Protein AF-A0A166HHZ4-F1 (afdb_monomer_lite)

Sequence (74 aa):
MRADEAIHLLGFPPNSRPSPSQVKEAYKKLVWETHPDRFPLPQKPQAECRFKLVSEAYTYLLSGVRQEGSATGY

Secondary structure (DSSP, 8-state):
--HHHHHHHTTPPTT----HHHHHHHHHHHHHHT-TTSS-GGGHHHHHHHHHHHHHHHHHHHHHHTTTS-----

Structure (mmCIF, N/CA/C/O backbone):
data_AF-A0A166HHZ4-F1
#
_entry.id   AF-A0A166HHZ4-F1
#
loop_
_atom_site.group_PDB
_atom_site.id
_atom_site.type_symbol
_atom_site.label_atom_id
_atom_site.label_alt_id
_atom_site.label_comp_id
_atom_site.label_asym_id
_atom_site.label_entity_id
_atom_site.label_seq_id
_atom_site.pdbx_PDB_ins_code
_atom_site.Cartn_x
_atom_site.Cartn_y
_atom_site.Cartn_z
_atom_site.occupancy
_atom_site.B_iso_or_equiv
_atom_site.auth_seq_id
_atom_site.auth_comp_id
_atom_site.auth_asym_id
_atom_site.auth_atom_id
_atom_site.pdbx_PDB_model_num
ATOM 1 N N . MET A 1 1 ? -1.767 -12.258 -5.187 1.00 67.75 1 MET A N 1
ATOM 2 C CA . MET A 1 1 ? -1.690 -10.885 -5.716 1.00 67.75 1 MET A CA 1
ATOM 3 C C . MET A 1 1 ? -0.811 -10.878 -6.958 1.00 67.75 1 MET A C 1
ATOM 5 O O . MET A 1 1 ? 0.298 -11.402 -6.892 1.00 67.75 1 MET A O 1
ATOM 9 N N . ARG A 1 2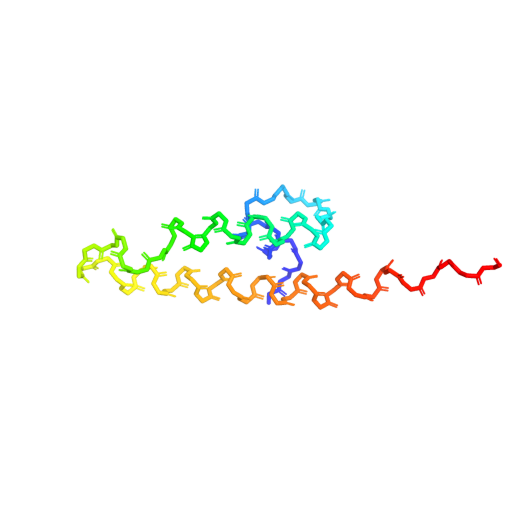 ? -1.306 -10.380 -8.098 1.00 79.12 2 ARG A N 1
ATOM 10 C CA . ARG A 1 2 ? -0.492 -10.167 -9.311 1.00 79.12 2 ARG A CA 1
ATOM 11 C C . ARG A 1 2 ? 0.144 -8.774 -9.308 1.00 79.12 2 ARG A C 1
ATOM 13 O O . ARG A 1 2 ? -0.384 -7.862 -8.678 1.00 79.12 2 ARG A O 1
ATOM 20 N N . ALA A 1 3 ? 1.229 -8.593 -10.067 1.00 77.88 3 ALA A N 1
ATOM 21 C CA . ALA A 1 3 ? 1.858 -7.279 -10.245 1.00 77.88 3 ALA A CA 1
ATOM 22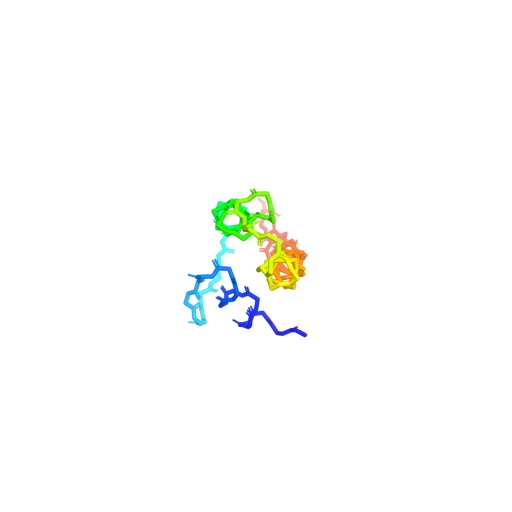 C C . ALA A 1 3 ? 0.867 -6.231 -10.765 1.00 77.88 3 ALA A C 1
ATOM 24 O O . ALA A 1 3 ? 0.855 -5.126 -10.239 1.00 77.88 3 ALA A O 1
ATOM 25 N N . ASP A 1 4 ? 0.004 -6.611 -11.715 1.00 82.62 4 ASP A N 1
ATOM 26 C CA . ASP A 1 4 ? -1.024 -5.735 -12.293 1.00 82.62 4 ASP A CA 1
ATOM 27 C C . ASP A 1 4 ? -2.068 -5.274 -11.255 1.00 82.62 4 ASP A C 1
ATOM 29 O O . ASP A 1 4 ? -2.440 -4.105 -11.189 1.00 82.62 4 ASP A O 1
ATOM 33 N N . GLU A 1 5 ? -2.457 -6.168 -10.343 1.00 86.31 5 GLU A N 1
ATOM 34 C CA . GLU A 1 5 ? -3.350 -5.817 -9.233 1.00 86.31 5 GLU A CA 1
ATOM 35 C C . GLU A 1 5 ? -2.658 -4.894 -8.225 1.00 86.31 5 GLU A C 1
ATOM 37 O O . GLU A 1 5 ? -3.269 -3.955 -7.722 1.00 86.31 5 GLU A O 1
ATOM 42 N N . ALA A 1 6 ? -1.375 -5.131 -7.939 1.00 87.44 6 ALA A N 1
ATOM 43 C CA . ALA A 1 6 ? -0.609 -4.314 -7.005 1.00 87.44 6 ALA A CA 1
ATOM 44 C C . ALA A 1 6 ? -0.357 -2.893 -7.541 1.00 87.44 6 ALA A C 1
ATOM 46 O O . ALA A 1 6 ? -0.530 -1.925 -6.800 1.00 87.44 6 ALA A O 1
ATOM 47 N N . ILE A 1 7 ? -0.007 -2.741 -8.826 1.00 86.88 7 ILE A N 1
ATOM 48 C CA . ILE A 1 7 ? 0.121 -1.418 -9.463 1.00 86.88 7 ILE A CA 1
ATOM 49 C C . ILE A 1 7 ? -1.229 -0.697 -9.482 1.00 86.88 7 ILE A C 1
ATOM 51 O O . ILE A 1 7 ? -1.285 0.472 -9.101 1.00 86.88 7 ILE A O 1
ATOM 55 N N . HIS A 1 8 ? -2.323 -1.395 -9.800 1.00 87.19 8 HIS A N 1
ATOM 56 C CA . HIS A 1 8 ? -3.662 -0.810 -9.777 1.00 87.19 8 HIS A CA 1
ATOM 57 C C . HIS A 1 8 ? -4.065 -0.343 -8.371 1.00 87.19 8 HIS A C 1
ATOM 59 O O . HIS A 1 8 ? -4.579 0.762 -8.207 1.00 87.19 8 HIS A O 1
ATOM 65 N N . LEU A 1 9 ? -3.759 -1.137 -7.340 1.00 87.56 9 LEU A N 1
ATOM 66 C CA . LEU A 1 9 ? -4.028 -0.792 -5.942 1.00 87.56 9 LEU A CA 1
ATOM 67 C C . LEU A 1 9 ? -3.256 0.434 -5.456 1.00 87.56 9 LEU A C 1
ATOM 69 O O . LEU A 1 9 ? -3.748 1.124 -4.574 1.00 87.56 9 LEU A O 1
ATOM 73 N N . LEU A 1 10 ? -2.083 0.719 -6.022 1.00 86.75 10 LEU A N 1
ATOM 74 C CA . LEU A 1 10 ? -1.317 1.941 -5.756 1.00 86.75 10 LEU A CA 1
ATOM 75 C C . LEU A 1 10 ? -1.739 3.127 -6.640 1.00 86.75 10 LEU A C 1
ATOM 77 O O . LEU A 1 10 ? -1.191 4.217 -6.494 1.00 86.75 10 LEU A O 1
ATOM 81 N N . GLY A 1 11 ? -2.719 2.942 -7.528 1.00 85.88 11 GLY A N 1
ATOM 82 C CA . GLY A 1 11 ? -3.218 3.984 -8.426 1.00 85.88 11 GLY A CA 1
ATOM 83 C C . GLY A 1 11 ? -2.423 4.132 -9.725 1.00 85.88 11 GLY A C 1
ATOM 84 O O . GLY A 1 11 ? -2.511 5.169 -10.379 1.00 85.88 11 GLY A O 1
ATOM 85 N N . PHE A 1 12 ? -1.641 3.123 -10.110 1.00 86.44 12 PHE A N 1
ATOM 86 C CA . PHE A 1 12 ? -0.941 3.097 -11.392 1.00 86.44 12 PHE A CA 1
ATOM 87 C C . PHE A 1 12 ? -1.782 2.426 -12.492 1.00 86.44 12 PHE A C 1
ATOM 89 O O . PHE A 1 12 ? -2.632 1.580 -12.200 1.00 86.44 12 PHE A O 1
ATOM 96 N N . PRO A 1 13 ? -1.539 2.765 -13.773 1.00 82.75 13 PRO A N 1
ATOM 97 C CA . PRO A 1 13 ? -2.202 2.109 -14.893 1.00 82.75 13 PRO A CA 1
ATOM 98 C C . PRO A 1 13 ? -1.839 0.619 -14.984 1.00 82.75 13 PRO A C 1
ATOM 100 O O . PRO A 1 13 ? -0.677 0.272 -14.739 1.00 82.75 13 PRO A O 1
ATOM 103 N N . PRO A 1 14 ? -2.769 -0.249 -15.426 1.00 71.88 14 PRO A N 1
ATOM 104 C CA . PRO A 1 14 ? -2.430 -1.621 -15.787 1.00 71.88 14 PRO A CA 1
ATOM 105 C C . PRO A 1 14 ? -1.384 -1.600 -16.911 1.00 71.88 14 PRO A C 1
ATOM 107 O O . PRO A 1 14 ? -1.445 -0.757 -17.811 1.00 71.88 14 PRO A O 1
ATOM 110 N N . ASN A 1 15 ? -0.402 -2.497 -16.847 1.00 71.12 15 ASN A N 1
ATOM 111 C CA . ASN A 1 15 ? 0.815 -2.519 -17.684 1.00 71.12 15 ASN A CA 1
ATOM 112 C C . ASN A 1 15 ? 1.878 -1.434 -17.421 1.00 71.12 15 ASN A C 1
ATOM 114 O O . ASN A 1 15 ? 2.903 -1.422 -18.107 1.00 71.12 15 ASN A O 1
ATOM 118 N N . SER A 1 16 ? 1.703 -0.538 -16.446 1.00 75.06 16 SER A N 1
ATOM 119 C CA . SER A 1 16 ? 2.801 0.351 -16.041 1.00 75.06 16 SER A CA 1
ATOM 120 C C . SER A 1 16 ? 3.748 -0.353 -15.076 1.00 75.06 16 SER A C 1
ATOM 122 O O . SER A 1 16 ? 3.318 -1.029 -14.146 1.00 75.06 16 SER A O 1
ATOM 124 N N . ARG A 1 17 ? 5.056 -0.159 -15.261 1.00 76.06 17 ARG A N 1
ATOM 125 C CA . ARG A 1 17 ? 6.083 -0.595 -14.306 1.00 76.06 17 ARG A CA 1
ATOM 126 C C . ARG A 1 17 ? 6.584 0.612 -13.516 1.00 76.06 17 ARG A C 1
ATOM 128 O O . ARG A 1 17 ? 7.504 1.288 -13.974 1.00 76.06 17 ARG A O 1
ATOM 135 N N . PRO A 1 18 ? 5.961 0.940 -12.372 1.00 80.62 18 PRO A N 1
ATOM 136 C CA . PRO A 1 18 ? 6.412 2.053 -11.559 1.00 80.62 18 PRO A CA 1
ATOM 137 C C . PRO A 1 18 ? 7.782 1.739 -10.954 1.00 80.62 18 PRO A C 1
ATOM 139 O O . PRO A 1 18 ? 8.035 0.649 -10.443 1.00 80.62 18 PRO A O 1
ATOM 142 N N . SER A 1 19 ? 8.666 2.727 -10.998 1.00 84.75 19 SER A N 1
ATOM 143 C CA . SER A 1 19 ? 9.962 2.678 -10.321 1.00 84.75 19 SER A CA 1
ATOM 144 C C . SER A 1 19 ? 9.775 2.635 -8.793 1.00 84.75 19 SER A C 1
ATOM 146 O O . SER A 1 19 ? 8.737 3.074 -8.285 1.00 84.75 19 SER A O 1
ATOM 148 N N . PRO A 1 20 ? 10.764 2.164 -8.012 1.00 83.69 20 PRO A N 1
ATOM 149 C CA . PRO A 1 20 ? 10.602 2.052 -6.561 1.00 83.69 20 PRO A CA 1
ATO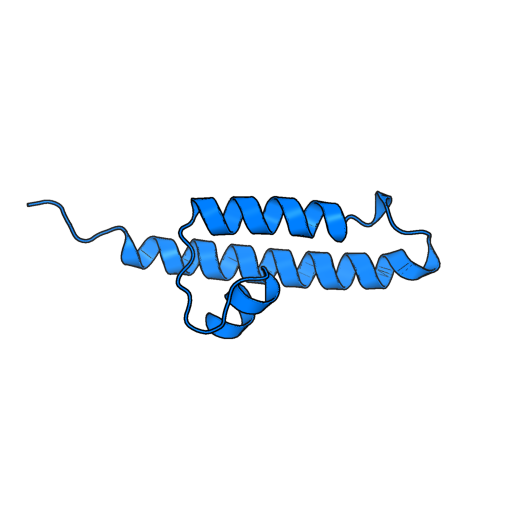M 150 C C . PRO A 1 20 ? 10.357 3.418 -5.894 1.00 83.69 20 PRO A C 1
ATOM 152 O O . PRO A 1 20 ? 9.639 3.499 -4.897 1.00 83.69 20 PRO A O 1
ATOM 155 N N . SER A 1 21 ? 10.878 4.502 -6.480 1.00 86.88 21 SER A N 1
ATOM 156 C CA . SER A 1 21 ? 10.574 5.879 -6.071 1.00 86.88 21 SER A CA 1
ATOM 157 C C . SER A 1 21 ? 9.094 6.218 -6.266 1.00 86.88 21 SER A C 1
ATOM 159 O O . SER A 1 21 ? 8.440 6.635 -5.313 1.00 86.88 21 SER A O 1
ATOM 161 N N . GLN A 1 22 ? 8.536 5.941 -7.450 1.00 88.44 22 GLN A N 1
ATOM 162 C CA . GLN A 1 22 ? 7.116 6.174 -7.732 1.00 88.44 22 GLN A CA 1
ATOM 163 C C . GLN A 1 22 ? 6.216 5.332 -6.827 1.00 88.44 22 GLN A C 1
ATOM 165 O O . GLN A 1 22 ? 5.258 5.854 -6.262 1.00 88.44 22 GLN A O 1
ATOM 170 N N . VAL A 1 23 ? 6.540 4.047 -6.640 1.00 88.00 23 VAL A N 1
ATOM 171 C CA . VAL A 1 23 ? 5.806 3.144 -5.739 1.00 88.00 23 VAL A CA 1
ATOM 172 C C . VAL A 1 23 ? 5.751 3.721 -4.322 1.00 88.00 23 VAL A C 1
ATOM 174 O O . VAL A 1 23 ? 4.688 3.735 -3.703 1.00 88.00 23 VAL A O 1
ATOM 177 N N . LYS A 1 24 ? 6.864 4.270 -3.822 1.00 88.62 24 LYS A N 1
ATOM 178 C CA . LYS A 1 24 ? 6.932 4.917 -2.505 1.00 88.62 24 LYS A CA 1
ATOM 179 C C . LYS A 1 24 ? 6.116 6.209 -2.432 1.00 88.62 24 LYS A C 1
ATOM 181 O O . LYS A 1 24 ? 5.465 6.457 -1.418 1.00 88.62 24 LYS A O 1
ATOM 186 N N . GLU A 1 25 ? 6.130 7.027 -3.479 1.00 90.56 25 GLU A N 1
ATOM 187 C CA . GLU A 1 25 ? 5.335 8.258 -3.548 1.00 90.56 25 GLU A CA 1
ATOM 188 C C . GLU A 1 25 ? 3.830 7.974 -3.581 1.00 90.56 25 GLU A C 1
ATOM 190 O O . GLU A 1 25 ? 3.071 8.577 -2.819 1.00 90.56 25 GLU A O 1
ATOM 195 N N . ALA A 1 26 ? 3.403 7.027 -4.417 1.00 90.06 26 ALA A N 1
ATOM 196 C CA . ALA A 1 26 ? 2.017 6.586 -4.505 1.00 90.06 26 ALA A CA 1
ATOM 197 C C . ALA A 1 26 ? 1.544 5.955 -3.191 1.00 90.06 26 ALA A C 1
ATOM 199 O O . ALA A 1 26 ? 0.497 6.334 -2.670 1.00 90.06 26 ALA A O 1
ATOM 200 N N . TYR A 1 27 ? 2.364 5.086 -2.590 1.00 89.56 27 TYR A N 1
ATOM 201 C CA . TYR A 1 27 ? 2.102 4.514 -1.269 1.00 89.56 27 TYR A CA 1
ATOM 202 C C . TYR A 1 27 ? 1.899 5.604 -0.220 1.00 89.56 27 TYR A C 1
ATOM 204 O O . TYR A 1 27 ? 0.923 5.573 0.521 1.00 89.56 27 TYR A O 1
ATOM 212 N N . LYS A 1 28 ? 2.776 6.614 -0.183 1.00 89.50 28 LYS A N 1
ATOM 213 C CA . LYS A 1 28 ? 2.673 7.711 0.783 1.00 89.50 28 LYS A CA 1
ATOM 214 C C . LYS A 1 28 ? 1.370 8.496 0.619 1.00 89.50 28 LYS A C 1
ATOM 216 O O . LYS A 1 28 ? 0.766 8.836 1.632 1.00 89.50 28 LYS A O 1
ATOM 221 N N . LYS A 1 29 ? 0.930 8.752 -0.621 1.00 88.69 29 LYS A N 1
ATOM 222 C CA . LYS A 1 29 ? -0.363 9.397 -0.909 1.00 88.69 29 LYS A CA 1
ATOM 223 C C . LYS A 1 29 ? -1.531 8.528 -0.442 1.00 88.69 29 LYS A C 1
ATOM 225 O O . LYS A 1 29 ? -2.328 8.994 0.366 1.00 88.69 29 LYS A O 1
ATOM 230 N N . LEU A 1 30 ? -1.573 7.258 -0.849 1.00 88.25 30 LEU A N 1
ATOM 231 C CA . LEU A 1 30 ? -2.664 6.354 -0.485 1.00 88.25 30 LEU A CA 1
ATOM 232 C C . LEU A 1 30 ? -2.741 6.094 1.013 1.00 88.25 30 LEU A C 1
ATOM 234 O O . LEU A 1 30 ? -3.839 6.079 1.556 1.00 88.25 30 LEU A O 1
ATOM 238 N N . VAL A 1 31 ? -1.613 5.906 1.698 1.00 86.06 31 VAL A N 1
ATOM 239 C CA . VAL A 1 31 ? -1.580 5.763 3.161 1.00 86.06 31 VAL A CA 1
ATOM 240 C C . VAL A 1 31 ? -2.173 6.990 3.825 1.00 86.06 31 VAL A C 1
ATOM 242 O O . VAL A 1 31 ? -2.948 6.849 4.761 1.00 86.06 31 VAL A O 1
ATOM 245 N N . TRP A 1 32 ? -1.846 8.185 3.333 1.00 86.38 32 TRP A N 1
ATOM 246 C CA . TRP A 1 32 ? -2.4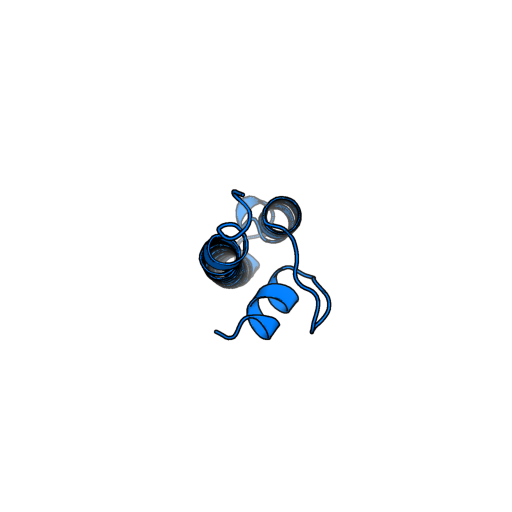35 9.417 3.843 1.00 86.38 32 TRP A CA 1
ATOM 247 C C . TRP A 1 32 ? -3.945 9.476 3.607 1.00 86.38 32 TRP A C 1
ATOM 249 O O . TRP A 1 32 ? -4.683 9.878 4.499 1.00 86.38 32 TRP A O 1
ATOM 259 N N . GLU A 1 33 ? -4.420 9.046 2.439 1.00 83.31 33 GLU A N 1
ATOM 260 C CA . GLU A 1 33 ? -5.849 9.020 2.105 1.00 83.31 33 GLU A CA 1
ATOM 261 C C . GLU A 1 33 ? -6.625 7.931 2.851 1.00 83.31 33 GLU A C 1
ATOM 263 O O . GLU A 1 33 ? -7.788 8.128 3.179 1.00 83.31 33 GLU A O 1
ATOM 268 N N . THR A 1 34 ? -5.982 6.802 3.147 1.00 81.94 34 THR A N 1
ATOM 269 C CA . THR A 1 34 ? -6.549 5.636 3.846 1.00 81.94 34 THR A CA 1
ATOM 270 C C . THR A 1 34 ? -6.208 5.612 5.337 1.00 81.94 34 THR A C 1
ATOM 272 O O . THR A 1 34 ? -6.504 4.631 6.016 1.00 81.94 34 THR A O 1
ATOM 275 N N . HIS A 1 35 ? -5.612 6.679 5.879 1.00 79.44 35 HIS A N 1
ATOM 276 C CA . HIS A 1 35 ? -5.146 6.687 7.262 1.00 79.44 35 HIS A CA 1
ATOM 277 C C . HIS A 1 35 ? -6.338 6.629 8.230 1.00 79.44 35 HIS A C 1
ATOM 279 O O . HIS A 1 35 ? -7.138 7.568 8.236 1.00 79.44 35 HIS A O 1
ATOM 285 N N . PRO A 1 36 ? -6.460 5.603 9.094 1.00 78.44 36 PRO A N 1
ATOM 286 C CA . PRO A 1 36 ? -7.637 5.396 9.947 1.00 78.44 36 PRO A CA 1
ATOM 287 C C . PRO A 1 36 ? -7.891 6.537 10.947 1.00 78.44 36 PRO A C 1
ATOM 289 O O . PRO A 1 36 ? -8.998 6.655 11.462 1.00 78.44 36 PRO A O 1
ATOM 292 N N . ASP A 1 37 ? -6.898 7.396 11.191 1.00 82.06 37 ASP A N 1
ATOM 293 C CA . ASP A 1 37 ? -7.022 8.612 12.012 1.00 82.06 37 ASP A CA 1
ATOM 294 C C . ASP A 1 37 ? -7.823 9.735 11.325 1.00 82.06 37 ASP A C 1
ATOM 296 O O . ASP A 1 37 ? -8.426 10.571 11.988 1.00 82.06 37 ASP A O 1
ATOM 300 N N . ARG A 1 38 ? -7.893 9.732 9.985 1.00 80.00 38 ARG A N 1
ATOM 301 C CA . ARG A 1 38 ? -8.740 10.658 9.211 1.00 80.00 38 ARG A CA 1
ATOM 302 C C . ARG A 1 38 ? -10.181 10.167 9.077 1.00 80.00 38 ARG A C 1
ATOM 304 O O . ARG A 1 38 ? -11.040 10.936 8.649 1.00 80.00 38 ARG A O 1
ATOM 311 N N . PHE A 1 39 ? -10.453 8.904 9.412 1.00 74.06 39 PHE A N 1
ATOM 312 C CA . PHE A 1 39 ? -11.779 8.312 9.274 1.00 74.06 39 PHE A CA 1
ATOM 313 C C . PHE A 1 39 ? -12.522 8.287 10.614 1.00 74.06 39 PHE A C 1
ATOM 315 O O . PHE A 1 39 ? -11.978 7.841 11.629 1.00 74.06 39 PHE A O 1
ATOM 322 N N . PRO A 1 40 ? -13.799 8.702 10.639 1.00 75.44 40 PRO A N 1
ATOM 323 C CA . PRO A 1 40 ? -14.635 8.530 11.819 1.00 75.44 40 PRO A CA 1
ATOM 324 C C . PRO A 1 40 ? -14.825 7.033 12.123 1.00 75.44 40 PRO A C 1
ATOM 326 O O . PRO A 1 40 ? -14.790 6.198 11.218 1.00 75.44 40 PRO A O 1
ATOM 329 N N . LEU A 1 41 ? -15.056 6.693 13.400 1.00 73.50 41 LEU A N 1
ATOM 330 C CA . LEU A 1 41 ? -15.184 5.320 13.933 1.00 73.50 41 LEU A CA 1
ATOM 331 C C . LEU A 1 41 ? -15.884 4.289 13.014 1.00 73.50 41 LEU A C 1
ATOM 333 O O . LEU A 1 41 ? -15.321 3.208 12.849 1.00 73.50 41 LEU A O 1
ATOM 337 N N . PRO A 1 42 ? -17.038 4.576 12.375 1.00 79.81 42 PRO A N 1
ATOM 338 C CA . PRO A 1 42 ? -17.700 3.604 11.496 1.00 79.81 42 PRO A CA 1
ATOM 339 C C . PRO A 1 42 ? -16.913 3.245 10.224 1.00 79.81 42 PRO A C 1
ATOM 341 O O . PRO A 1 42 ? -17.105 2.167 9.674 1.00 79.81 42 PRO A O 1
ATOM 344 N N . GLN A 1 43 ? -16.018 4.116 9.753 1.00 77.81 43 GLN A N 1
ATOM 345 C CA . GLN A 1 43 ? -15.229 3.915 8.530 1.00 77.81 43 GLN A CA 1
ATOM 346 C C . GLN A 1 43 ? -13.810 3.393 8.810 1.00 77.81 43 GLN A C 1
ATOM 348 O O . GLN A 1 43 ? -13.114 2.974 7.885 1.00 77.81 43 GLN A O 1
ATOM 353 N N . LYS A 1 44 ? -13.389 3.348 10.082 1.00 81.81 44 LYS A N 1
ATOM 354 C CA . LYS A 1 44 ? -12.094 2.787 10.499 1.00 81.81 44 LYS A CA 1
ATOM 355 C C . LYS A 1 44 ? -11.815 1.379 9.962 1.00 81.81 44 LYS A C 1
ATOM 357 O O . LYS A 1 44 ? -10.742 1.204 9.391 1.00 81.81 44 LYS A O 1
ATOM 362 N N . PRO A 1 45 ? -12.727 0.390 10.064 1.00 84.56 45 PRO A N 1
ATOM 363 C CA . PRO A 1 45 ? -12.449 -0.946 9.534 1.00 84.56 45 PRO A CA 1
ATOM 364 C C . PRO A 1 45 ? -12.269 -0.950 8.009 1.00 84.56 45 PRO A C 1
ATOM 366 O O . PRO A 1 45 ? -11.450 -1.700 7.483 1.00 84.56 45 PRO A O 1
ATOM 369 N N . GLN A 1 46 ? -12.970 -0.072 7.285 1.00 83.81 46 GLN A N 1
ATOM 370 C CA . GLN A 1 46 ? -12.806 0.061 5.837 1.00 83.81 46 GLN A CA 1
ATOM 371 C C . GLN A 1 46 ? -11.444 0.669 5.476 1.00 83.81 46 GLN A C 1
ATOM 373 O O . GLN A 1 46 ? -10.770 0.179 4.567 1.00 83.81 46 GLN A O 1
ATOM 378 N N . ALA A 1 47 ? -11.026 1.703 6.208 1.00 86.00 47 ALA A N 1
ATOM 379 C CA . ALA A 1 47 ? -9.715 2.324 6.071 1.00 86.00 47 ALA A CA 1
ATOM 380 C C . ALA A 1 47 ? -8.584 1.332 6.390 1.00 86.00 47 ALA A C 1
ATOM 382 O O . ALA A 1 47 ? -7.638 1.213 5.618 1.00 86.00 47 ALA A O 1
ATOM 383 N N . GLU A 1 48 ? -8.724 0.546 7.460 1.00 86.12 48 GLU A N 1
ATOM 384 C CA . GLU A 1 48 ? -7.745 -0.469 7.857 1.00 86.12 48 GLU A CA 1
ATOM 385 C C . GLU A 1 48 ? -7.619 -1.594 6.813 1.00 86.12 48 GLU A C 1
ATOM 387 O O . GLU A 1 48 ? -6.507 -1.994 6.463 1.00 86.12 48 GLU A O 1
ATOM 392 N N . CYS A 1 49 ? -8.739 -2.060 6.245 1.00 87.38 49 CYS A N 1
ATOM 393 C CA . CYS A 1 49 ? -8.725 -3.012 5.132 1.00 87.38 49 CYS A CA 1
ATOM 394 C C . CYS A 1 49 ? -7.998 -2.449 3.905 1.00 87.38 49 CYS A C 1
ATOM 396 O O . CYS A 1 49 ? -7.161 -3.138 3.319 1.00 87.38 49 CYS A O 1
ATOM 398 N N . ARG A 1 50 ? -8.265 -1.191 3.525 1.00 85.88 50 ARG A N 1
ATOM 399 C CA . ARG A 1 50 ? -7.556 -0.552 2.405 1.00 85.88 50 ARG A CA 1
ATOM 400 C C . ARG A 1 50 ? -6.072 -0.360 2.700 1.00 85.88 50 ARG A C 1
ATOM 402 O O . ARG A 1 50 ? -5.253 -0.655 1.837 1.00 85.88 50 ARG A O 1
ATOM 409 N N . PHE A 1 51 ? -5.716 0.056 3.911 1.00 87.25 51 PHE A N 1
ATOM 410 C CA . PHE A 1 51 ? -4.326 0.210 4.332 1.00 87.25 51 PHE A CA 1
ATOM 411 C C . PHE A 1 51 ? -3.548 -1.110 4.227 1.00 87.25 51 PHE A C 1
ATOM 413 O O . PHE A 1 51 ? -2.430 -1.126 3.705 1.00 87.25 51 PHE A O 1
ATOM 420 N N . LYS A 1 52 ? -4.147 -2.230 4.656 1.00 88.31 52 LYS A N 1
ATOM 421 C CA . LYS A 1 52 ? -3.549 -3.568 4.512 1.00 88.31 52 LYS A CA 1
ATOM 422 C C . LYS A 1 52 ? -3.329 -3.937 3.043 1.00 88.31 52 LYS A C 1
ATOM 424 O O . LYS A 1 52 ? -2.225 -4.343 2.694 1.00 88.31 52 LYS A O 1
ATOM 429 N N . LEU A 1 53 ? -4.324 -3.717 2.179 1.00 88.69 53 LEU A N 1
ATOM 430 C CA . LEU A 1 53 ? -4.211 -3.983 0.736 1.00 88.69 53 LEU A CA 1
ATOM 431 C C . LEU A 1 53 ? -3.098 -3.157 0.072 1.00 88.69 53 LEU A C 1
ATOM 433 O O . LEU A 1 53 ? -2.299 -3.689 -0.697 1.00 88.69 53 LEU A O 1
ATOM 437 N N . VAL A 1 54 ? -3.014 -1.866 0.396 1.00 89.00 54 VAL A N 1
ATOM 438 C CA . VAL A 1 54 ? -1.989 -0.952 -0.133 1.00 89.00 54 VAL A CA 1
ATOM 439 C C . VAL A 1 54 ? -0.590 -1.336 0.363 1.00 89.00 54 VAL A C 1
ATOM 441 O O . VAL A 1 54 ? 0.373 -1.288 -0.402 1.00 89.00 54 VAL A O 1
ATOM 444 N N . SER A 1 55 ? -0.472 -1.762 1.623 1.00 88.75 55 SER A N 1
ATOM 445 C CA . SER A 1 55 ? 0.791 -2.233 2.211 1.00 88.75 55 SER A CA 1
ATOM 446 C C . SER A 1 55 ? 1.282 -3.532 1.568 1.00 88.75 55 SER A C 1
ATOM 448 O O . SER A 1 55 ? 2.476 -3.674 1.286 1.00 88.75 55 SER A O 1
ATOM 450 N N . GLU A 1 56 ? 0.369 -4.466 1.292 1.00 90.94 56 GLU A N 1
ATOM 451 C CA . GLU A 1 56 ? 0.678 -5.711 0.585 1.00 90.94 56 GLU A CA 1
ATOM 452 C C . GLU A 1 56 ? 1.144 -5.424 -0.851 1.00 90.94 56 GLU A C 1
ATOM 454 O O . GLU A 1 56 ? 2.210 -5.893 -1.256 1.00 90.94 56 GLU A O 1
ATOM 459 N N . ALA A 1 57 ? 0.423 -4.558 -1.575 1.00 89.81 57 ALA A N 1
ATOM 460 C CA . ALA A 1 57 ? 0.782 -4.124 -2.925 1.00 89.81 57 ALA A CA 1
ATOM 461 C C . ALA A 1 57 ? 2.1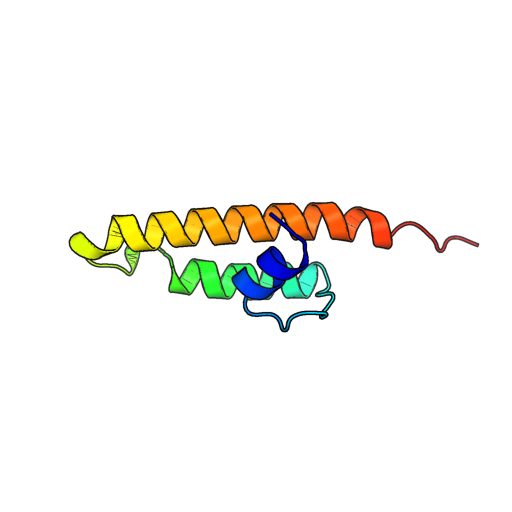73 -3.477 -2.974 1.00 89.81 57 ALA A C 1
ATOM 463 O O . ALA A 1 57 ? 3.006 -3.838 -3.805 1.00 89.81 57 ALA A O 1
ATOM 464 N N . TYR A 1 58 ? 2.445 -2.547 -2.053 1.00 88.62 58 TYR A N 1
ATOM 465 C CA . TYR A 1 58 ? 3.736 -1.872 -1.937 1.00 88.62 58 TYR A CA 1
ATOM 466 C C . TYR A 1 58 ? 4.874 -2.867 -1.709 1.00 88.62 58 TYR A C 1
ATOM 468 O O . TYR A 1 58 ? 5.897 -2.803 -2.390 1.00 88.62 58 TYR A O 1
ATOM 476 N N . THR A 1 59 ? 4.684 -3.814 -0.789 1.00 87.38 59 THR A N 1
ATOM 477 C CA . THR A 1 59 ? 5.688 -4.837 -0.471 1.00 87.38 59 THR A CA 1
ATOM 478 C C . THR A 1 59 ? 5.945 -5.745 -1.672 1.00 87.38 59 THR A C 1
ATOM 480 O O . THR A 1 59 ? 7.100 -6.023 -1.999 1.00 87.38 59 THR A O 1
ATOM 483 N N . TYR A 1 60 ? 4.884 -6.152 -2.374 1.00 86.88 60 TYR A N 1
ATOM 484 C CA . TYR A 1 60 ? 4.976 -6.975 -3.576 1.00 86.88 60 TYR A CA 1
ATOM 485 C C . TYR A 1 60 ? 5.736 -6.260 -4.703 1.00 86.88 60 TYR A C 1
ATOM 487 O O . TYR A 1 60 ? 6.680 -6.820 -5.264 1.00 86.88 60 TYR A O 1
ATOM 495 N N . LEU A 1 61 ? 5.389 -5.002 -4.999 1.00 83.06 61 LEU A N 1
ATOM 496 C CA . LEU A 1 61 ? 6.072 -4.222 -6.034 1.00 83.06 61 LEU A CA 1
ATOM 497 C C . LEU A 1 61 ? 7.517 -3.906 -5.661 1.00 83.06 61 LEU A C 1
ATOM 499 O O . LEU A 1 61 ? 8.399 -4.038 -6.501 1.00 83.06 61 LEU A O 1
ATOM 503 N N . LEU A 1 62 ? 7.789 -3.541 -4.408 1.00 81.50 62 LEU A N 1
ATOM 504 C CA . LEU A 1 62 ? 9.149 -3.266 -3.954 1.00 81.50 62 LEU A CA 1
ATOM 505 C C . LEU A 1 62 ? 10.027 -4.525 -4.016 1.00 81.50 62 LEU A C 1
ATOM 507 O O . LEU A 1 62 ? 11.198 -4.439 -4.379 1.00 81.50 62 LEU A O 1
ATOM 511 N N . SER A 1 63 ? 9.466 -5.697 -3.704 1.00 80.19 63 SER A N 1
ATOM 512 C CA . SER A 1 63 ? 10.161 -6.980 -3.836 1.00 80.19 63 SER A CA 1
ATOM 513 C C . SER A 1 63 ? 10.402 -7.366 -5.300 1.00 80.19 63 SER A C 1
ATOM 515 O O . SER A 1 63 ? 11.478 -7.865 -5.619 1.00 80.19 63 SER A O 1
ATOM 517 N N . GLY A 1 64 ? 9.433 -7.129 -6.190 1.00 68.12 64 GLY A N 1
ATOM 518 C CA . GLY A 1 64 ? 9.552 -7.431 -7.622 1.00 68.12 64 GLY A CA 1
ATOM 519 C C . GLY A 1 64 ? 10.521 -6.504 -8.359 1.00 68.12 64 GLY A C 1
ATOM 520 O O . GLY A 1 64 ? 11.339 -6.959 -9.152 1.00 68.12 64 GLY A O 1
ATOM 521 N N . VAL A 1 65 ? 10.507 -5.209 -8.035 1.00 61.19 65 VAL A N 1
ATOM 522 C CA . VAL A 1 65 ? 11.409 -4.199 -8.616 1.00 61.19 65 VAL A CA 1
ATOM 523 C C . VAL A 1 65 ? 12.878 -4.481 -8.288 1.00 61.19 65 VAL A C 1
ATOM 525 O O . VAL A 1 65 ? 13.758 -4.213 -9.104 1.00 61.19 65 VAL A O 1
ATOM 528 N N . ARG A 1 66 ? 13.168 -5.074 -7.123 1.00 55.31 66 ARG A N 1
ATOM 529 C CA . ARG A 1 66 ? 14.541 -5.445 -6.744 1.00 55.31 66 ARG A CA 1
ATOM 530 C C . ARG A 1 66 ? 15.172 -6.496 -7.663 1.00 55.31 66 ARG A C 1
ATOM 532 O O . ARG A 1 66 ? 16.392 -6.606 -7.643 1.00 55.31 66 ARG A O 1
ATOM 539 N N . GLN A 1 67 ? 14.395 -7.230 -8.465 1.00 50.94 67 GLN A N 1
ATOM 540 C CA . GLN A 1 67 ? 14.940 -8.204 -9.419 1.00 50.94 67 GLN A CA 1
ATOM 541 C C . GLN A 1 67 ? 15.239 -7.620 -10.810 1.00 50.94 67 GLN A C 1
ATOM 543 O O . GLN A 1 67 ? 16.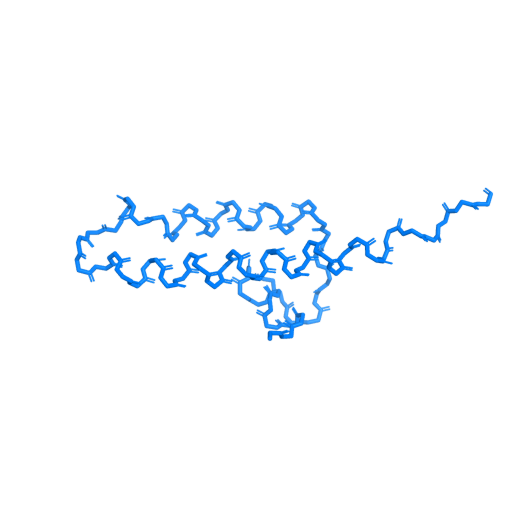008 -8.221 -11.551 1.00 50.94 67 GLN A O 1
ATOM 548 N N . GLU A 1 68 ? 14.715 -6.439 -11.156 1.00 51.75 68 GLU A N 1
ATOM 549 C CA . GLU A 1 68 ? 14.945 -5.799 -12.468 1.00 51.75 68 GLU A CA 1
ATOM 550 C C . GLU A 1 68 ? 16.072 -4.741 -12.442 1.00 51.75 68 GLU A C 1
ATOM 552 O O . GLU A 1 68 ? 16.449 -4.193 -13.471 1.00 51.75 68 GLU A O 1
ATOM 557 N N . GLY A 1 69 ? 16.652 -4.463 -11.269 1.00 48.12 69 GLY A N 1
ATOM 558 C CA . GLY A 1 69 ? 17.718 -3.466 -11.090 1.00 48.12 69 GLY A CA 1
ATOM 559 C C . GLY A 1 69 ? 19.147 -4.020 -11.030 1.00 48.12 69 GLY A C 1
ATOM 560 O O . GLY A 1 69 ? 20.068 -3.271 -10.716 1.00 48.12 69 GLY A O 1
ATOM 561 N N . SER A 1 70 ? 19.361 -5.316 -11.268 1.00 45.50 70 SER A N 1
ATOM 562 C CA . SER A 1 70 ? 20.671 -5.971 -11.100 1.00 45.50 70 SER A CA 1
ATOM 563 C C . SER A 1 70 ? 21.161 -6.626 -12.392 1.00 45.50 70 SER A C 1
ATOM 565 O O . SER A 1 70 ? 21.449 -7.816 -12.411 1.00 45.50 70 SER A O 1
ATOM 567 N N . ALA A 1 71 ? 21.239 -5.867 -13.488 1.00 47.31 71 ALA A N 1
ATOM 568 C CA . ALA A 1 71 ? 21.865 -6.342 -14.724 1.00 47.31 71 ALA A CA 1
ATOM 569 C C . ALA A 1 71 ? 22.424 -5.201 -15.589 1.00 47.31 71 ALA A C 1
ATOM 571 O O . ALA A 1 71 ? 22.110 -5.109 -16.770 1.00 47.31 71 ALA A O 1
ATOM 572 N N . THR A 1 72 ? 23.256 -4.310 -15.041 1.00 47.09 72 THR A N 1
ATOM 573 C CA . THR A 1 72 ? 24.228 -3.578 -15.879 1.00 47.09 72 THR A CA 1
ATOM 574 C C . THR A 1 72 ? 25.438 -3.162 -15.048 1.00 47.09 72 THR A C 1
ATOM 576 O O . THR A 1 72 ? 25.478 -2.088 -14.458 1.00 47.09 72 THR A O 1
ATOM 579 N N . GLY A 1 73 ? 26.418 -4.056 -14.977 1.00 47.62 73 GLY A N 1
ATOM 580 C CA . GLY A 1 73 ? 27.792 -3.739 -14.613 1.00 47.62 73 GLY A CA 1
ATOM 581 C C . GLY A 1 73 ? 28.683 -4.434 -15.634 1.00 47.62 73 GLY A C 1
ATOM 582 O O . GLY A 1 73 ? 28.934 -5.627 -15.490 1.00 47.62 73 GLY A O 1
ATOM 583 N N . TYR A 1 74 ? 29.048 -3.708 -16.690 1.00 39.41 74 TYR A N 1
ATOM 584 C CA . TYR A 1 74 ? 30.134 -4.042 -17.612 1.00 39.41 74 TYR A CA 1
ATOM 585 C C . TYR A 1 74 ? 31.243 -3.016 -17.410 1.00 39.41 74 TYR A C 1
ATOM 587 O O . TYR A 1 74 ? 30.888 -1.826 -17.239 1.00 39.41 74 TYR A O 1
#

pLDDT: mean 78.96, std 12.97, range [39.41, 90.94]

Organism: Daucus carota subsp. sativus (NCBI:txid79200)

InterPro domains:
  IPR001623 DnaJ domain [PF00226] (9-62)
  IPR001623 DnaJ domain [PS50076] (5-74)
  IPR001623 DnaJ domain [SM00271] (4-66)
  IPR001623 DnaJ domain [cd06257] (9-58)
  IPR036869 Chaperone J-domain superfamily [G3DSA:1.10.287.110] (1-69)
  IPR036869 Chaperone J-domain superfamily [SSF46565] (9-63)

Radius of gyration: 14.11 Å; chains: 1; bounding box: 48×22×32 Å

Foldseek 3Di:
DDLQQLCVLLVHHRVDQDALVRLVVSLVVLCVVLPLVPPDPVCSVVSVVSNVSNVVSNVVSNVVNVVVPPPDDD